Protein AF-A0A660VFI0-F1 (afdb_monomer)

Solvent-accessible surface area (backbone atoms only — not com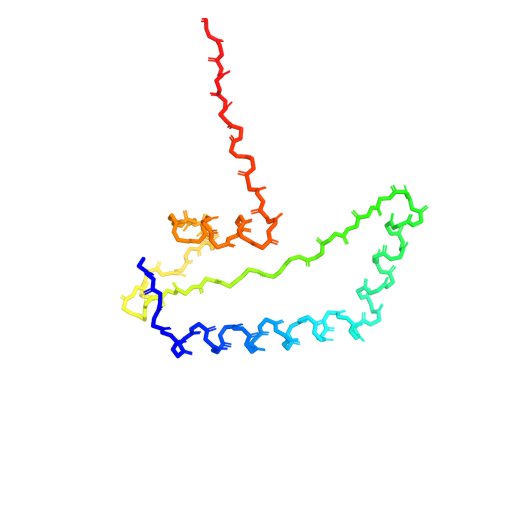parable to full-atom values): 6127 Å² total; per-residue (Å²): 130,88,74,57,68,71,58,52,52,53,49,53,53,49,50,53,52,49,52,52,50,58,74,68,35,62,75,54,51,52,53,52,49,62,41,40,78,71,76,43,88,85,84,88,81,88,86,86,85,88,75,65,75,91,59,56,91,72,64,86,60,81,89,72,87,78,73,46,76,64,54,50,54,50,36,43,74,74,71,48,72,79,80,74,73,74,80,74,74,82,130

Sequence (91 aa):
MEPPEEIREHLLQLGRLIEQVLSRTEAIREILRQIEEKGYHVSLGFVTMILPVRRREGAGGPLRFELNDWDRKFLRRIGIDFNEERSDADD

Structure (mmCIF, N/CA/C/O backbone):
data_AF-A0A660VFI0-F1
#
_entry.id   AF-A0A660VFI0-F1
#
loop_
_atom_site.group_PDB
_atom_site.id
_atom_site.type_symbol
_atom_site.label_atom_id
_atom_site.label_alt_id
_atom_site.label_comp_id
_atom_site.label_asym_id
_atom_site.label_entity_id
_atom_site.label_seq_id
_atom_site.pdbx_PDB_ins_code
_atom_site.Cartn_x
_atom_site.Cartn_y
_atom_site.Cartn_z
_atom_site.occupancy
_atom_site.B_iso_or_equiv
_atom_site.auth_seq_id
_atom_site.auth_comp_id
_atom_site.auth_asym_id
_atom_site.auth_atom_id
_atom_site.pdbx_PDB_model_num
ATOM 1 N N . MET A 1 1 ? 6.126 9.675 -16.417 1.00 65.50 1 MET A N 1
ATOM 2 C CA . MET A 1 1 ? 6.988 8.761 -17.203 1.00 65.50 1 MET A CA 1
ATOM 3 C C . MET A 1 1 ? 7.015 7.456 -16.446 1.00 65.50 1 MET A C 1
ATOM 5 O O . MET A 1 1 ? 7.201 7.507 -15.237 1.00 65.50 1 MET A O 1
ATOM 9 N N . GLU A 1 2 ? 6.780 6.334 -17.116 1.00 71.69 2 GLU A N 1
ATOM 10 C CA . GLU A 1 2 ? 6.834 5.032 -16.454 1.00 71.69 2 GLU A CA 1
ATOM 11 C C . GLU A 1 2 ? 8.280 4.718 -16.025 1.00 71.69 2 GLU A C 1
ATOM 13 O O . GLU A 1 2 ? 9.197 4.875 -16.837 1.00 71.69 2 GLU A O 1
ATOM 18 N N . PRO A 1 3 ? 8.513 4.339 -14.757 1.00 75.19 3 PRO A N 1
ATOM 19 C CA . PRO A 1 3 ? 9.844 3.981 -14.288 1.00 75.19 3 PRO A CA 1
ATOM 20 C C . PRO A 1 3 ? 10.339 2.670 -14.930 1.00 75.19 3 PRO A C 1
ATOM 22 O O . PRO A 1 3 ? 9.524 1.798 -15.245 1.00 75.19 3 PRO A O 1
ATOM 25 N N . PRO A 1 4 ? 11.667 2.497 -15.091 1.00 85.44 4 PRO A N 1
ATOM 26 C CA . PRO A 1 4 ? 12.255 1.245 -15.566 1.00 85.44 4 PRO A CA 1
ATOM 27 C C . PRO A 1 4 ? 11.835 0.039 -14.718 1.00 85.44 4 PRO A C 1
ATOM 29 O O . PRO A 1 4 ? 11.566 0.176 -13.524 1.00 85.44 4 PRO A O 1
ATOM 32 N N . GLU A 1 5 ? 11.828 -1.149 -15.323 1.00 83.94 5 GLU A N 1
ATOM 33 C CA . GLU A 1 5 ? 11.371 -2.386 -14.679 1.00 83.94 5 GLU A CA 1
ATOM 34 C C . GLU A 1 5 ? 12.095 -2.694 -13.369 1.00 83.94 5 GLU A C 1
ATOM 36 O O . GLU A 1 5 ? 11.439 -2.948 -12.362 1.00 83.94 5 GLU A O 1
ATOM 41 N N . GLU A 1 6 ? 13.416 -2.533 -13.347 1.00 86.25 6 GLU A N 1
ATOM 42 C CA . GLU A 1 6 ? 14.234 -2.703 -12.144 1.00 86.25 6 GLU A CA 1
ATOM 43 C C . GLU A 1 6 ? 13.736 -1.821 -10.991 1.00 86.25 6 GLU A C 1
ATOM 45 O O . GLU A 1 6 ? 13.602 -2.274 -9.858 1.00 86.25 6 GLU A O 1
ATOM 50 N N . ILE A 1 7 ? 13.388 -0.560 -11.263 1.00 83.75 7 ILE A N 1
ATOM 51 C CA . ILE A 1 7 ? 12.870 0.356 -10.240 1.00 83.75 7 ILE A CA 1
ATOM 52 C C . ILE A 1 7 ? 11.490 -0.099 -9.751 1.00 83.75 7 ILE A C 1
ATOM 54 O O . ILE A 1 7 ? 11.208 -0.019 -8.554 1.00 83.75 7 ILE A O 1
ATOM 58 N N . ARG A 1 8 ? 10.639 -0.618 -10.646 1.00 77.69 8 ARG A N 1
ATOM 59 C CA . ARG A 1 8 ? 9.333 -1.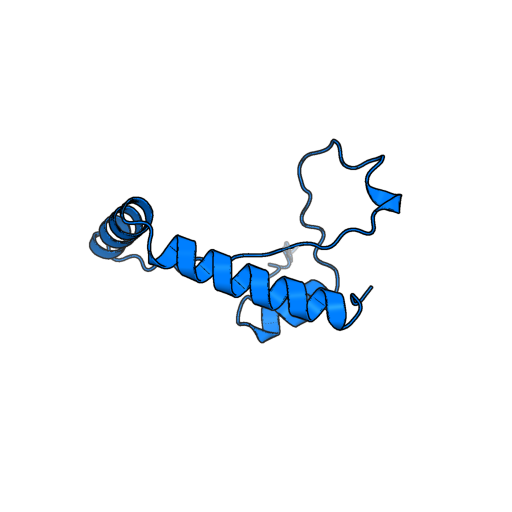180 -10.266 1.00 77.69 8 ARG A CA 1
ATOM 60 C C . ARG A 1 8 ? 9.491 -2.383 -9.331 1.00 77.69 8 ARG A C 1
ATOM 62 O O . ARG A 1 8 ? 8.748 -2.481 -8.358 1.00 77.69 8 ARG A O 1
ATOM 69 N N . GLU A 1 9 ? 10.464 -3.261 -9.570 1.00 83.94 9 GLU A N 1
ATOM 70 C CA . GLU A 1 9 ? 10.743 -4.401 -8.685 1.00 83.94 9 GLU A CA 1
ATOM 71 C C . GLU A 1 9 ? 11.196 -3.959 -7.290 1.00 83.94 9 GLU A C 1
ATOM 73 O O . GLU A 1 9 ? 10.673 -4.454 -6.288 1.00 83.94 9 GLU A O 1
ATOM 78 N N . HIS A 1 10 ? 12.100 -2.978 -7.208 1.00 85.06 10 HIS A N 1
ATOM 79 C CA . HIS A 1 10 ? 12.534 -2.416 -5.926 1.00 85.06 10 HIS A CA 1
ATOM 80 C C . HIS A 1 10 ? 11.365 -1.784 -5.157 1.00 85.06 10 HIS A C 1
ATOM 82 O O . HIS A 1 10 ? 11.260 -1.960 -3.942 1.00 85.06 10 HIS A O 1
ATOM 88 N N . LEU A 1 11 ? 10.449 -1.094 -5.846 1.00 80.56 11 LEU A N 1
ATOM 89 C CA . LEU A 1 11 ? 9.238 -0.561 -5.218 1.00 80.56 11 LEU A CA 1
ATOM 90 C C . LEU A 1 11 ? 8.326 -1.660 -4.670 1.00 80.56 11 LEU A C 1
ATOM 92 O O . LEU A 1 11 ? 7.802 -1.518 -3.568 1.00 80.56 11 LEU A O 1
ATOM 96 N N . LEU A 1 12 ? 8.136 -2.753 -5.412 1.00 80.25 12 LEU A N 1
ATOM 97 C CA . LEU A 1 12 ? 7.330 -3.882 -4.944 1.00 80.25 12 LEU A CA 1
ATOM 98 C C . LEU A 1 12 ? 7.948 -4.528 -3.699 1.00 80.25 12 LEU A C 1
ATOM 100 O O . LEU A 1 12 ? 7.232 -4.856 -2.753 1.00 80.25 12 LEU A O 1
ATOM 104 N N . GLN A 1 13 ? 9.272 -4.687 -3.675 1.00 83.94 13 GLN A N 1
ATOM 105 C CA . GLN A 1 13 ? 9.988 -5.190 -2.501 1.00 83.94 13 GLN A CA 1
ATOM 106 C C . GLN A 1 13 ? 9.830 -4.250 -1.301 1.00 83.94 13 GLN A C 1
ATOM 108 O O . GLN A 1 13 ? 9.524 -4.712 -0.202 1.00 83.94 13 GLN A O 1
ATOM 113 N N . LEU A 1 14 ? 9.972 -2.939 -1.513 1.00 84.12 14 LEU A N 1
ATOM 114 C CA . LEU A 1 14 ? 9.764 -1.931 -0.476 1.00 84.12 14 LEU A CA 1
ATOM 115 C C . LEU A 1 14 ? 8.328 -1.962 0.066 1.00 84.12 14 LEU A C 1
ATOM 117 O O . LEU A 1 14 ? 8.140 -1.964 1.281 1.00 84.12 14 LEU A O 1
ATOM 121 N N . GLY A 1 15 ? 7.330 -2.045 -0.817 1.00 80.81 15 GLY A N 1
ATOM 122 C CA . GLY A 1 15 ? 5.921 -2.160 -0.440 1.00 80.81 15 GLY A CA 1
ATOM 123 C C . GLY A 1 15 ? 5.670 -3.360 0.473 1.00 80.81 15 GLY A C 1
ATOM 124 O O . GLY A 1 15 ? 5.122 -3.194 1.559 1.00 80.81 15 GLY A O 1
ATOM 125 N N . ARG A 1 16 ? 6.183 -4.543 0.109 1.00 82.81 16 ARG A N 1
ATOM 126 C CA . ARG A 1 16 ? 6.075 -5.758 0.939 1.00 82.81 16 ARG A CA 1
ATOM 127 C C . ARG A 1 16 ? 6.743 -5.607 2.304 1.00 82.81 16 AR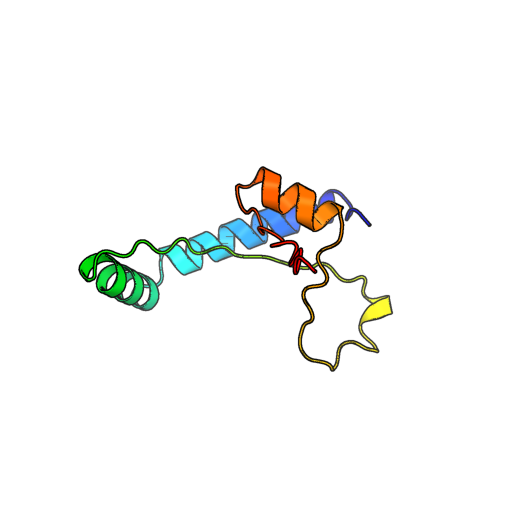G A C 1
ATOM 129 O O . ARG A 1 16 ? 6.216 -6.093 3.302 1.00 82.81 16 ARG A O 1
ATOM 136 N N . LEU A 1 17 ? 7.905 -4.957 2.368 1.00 86.56 17 LEU A N 1
ATOM 137 C CA . LEU A 1 17 ? 8.589 -4.708 3.640 1.00 86.56 17 LEU A CA 1
ATOM 138 C C . LEU A 1 17 ? 7.775 -3.770 4.536 1.00 86.56 17 LEU A C 1
ATOM 140 O O . LEU A 1 17 ? 7.665 -4.008 5.737 1.00 86.56 17 LEU A O 1
ATOM 144 N N . ILE A 1 18 ? 7.164 -2.738 3.961 1.00 84.56 18 ILE A N 1
ATOM 145 C CA . ILE A 1 18 ? 6.326 -1.797 4.707 1.00 84.56 18 ILE A CA 1
ATOM 146 C C . ILE A 1 18 ? 5.042 -2.471 5.184 1.00 84.56 18 ILE A C 1
ATOM 148 O O . ILE A 1 18 ? 4.706 -2.342 6.357 1.00 84.56 18 ILE A O 1
ATOM 152 N N . GLU A 1 19 ? 4.374 -3.259 4.341 1.00 80.62 19 GLU A N 1
ATOM 153 C CA . GLU A 1 19 ? 3.231 -4.084 4.753 1.00 80.62 19 GLU A CA 1
A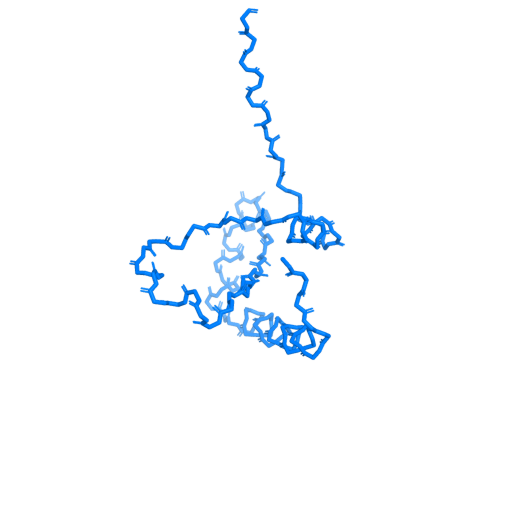TOM 154 C C . GLU A 1 19 ? 3.594 -4.994 5.933 1.00 80.62 19 GLU A C 1
ATOM 156 O O . GLU A 1 19 ? 2.854 -5.080 6.914 1.00 80.62 19 GLU A O 1
ATOM 161 N N . GLN A 1 20 ? 4.771 -5.626 5.896 1.00 83.88 20 GLN A N 1
ATOM 162 C CA . GLN A 1 20 ? 5.256 -6.436 7.012 1.00 83.88 20 GLN A CA 1
ATOM 163 C C . GLN A 1 20 ? 5.448 -5.610 8.287 1.00 83.88 20 GLN A C 1
ATOM 165 O O . GLN A 1 20 ? 5.030 -6.058 9.353 1.00 83.88 20 GLN A O 1
ATOM 170 N N . VAL A 1 21 ? 6.034 -4.413 8.201 1.00 86.38 21 VAL A N 1
ATOM 171 C CA . VAL A 1 21 ? 6.200 -3.515 9.358 1.00 86.38 21 VAL A CA 1
ATOM 172 C C . VAL A 1 21 ? 4.844 -3.103 9.926 1.00 86.38 21 VAL A C 1
ATOM 174 O O . VAL A 1 21 ? 4.613 -3.263 11.126 1.00 86.38 21 VAL A O 1
ATOM 177 N N . LEU A 1 22 ? 3.923 -2.640 9.079 1.00 82.44 22 LEU A N 1
ATOM 178 C CA . LEU A 1 22 ? 2.583 -2.223 9.495 1.00 82.44 22 LEU A CA 1
ATOM 179 C C . LEU A 1 22 ? 1.834 -3.386 10.154 1.00 82.44 22 LEU A C 1
ATOM 181 O O . LEU A 1 22 ? 1.287 -3.234 11.243 1.00 82.44 22 LEU A O 1
ATOM 185 N N . SER A 1 23 ? 1.900 -4.574 9.548 1.00 77.50 23 SER A N 1
ATOM 186 C CA . SER A 1 23 ? 1.235 -5.770 10.063 1.00 77.50 23 SER A CA 1
ATOM 187 C C . SER A 1 23 ? 1.804 -6.263 11.390 1.00 77.50 23 SER A C 1
ATOM 189 O O . SER A 1 23 ? 1.082 -6.940 12.109 1.00 77.50 23 SER A O 1
ATOM 191 N N . ARG A 1 24 ? 3.067 -5.974 11.729 1.00 83.69 24 ARG A N 1
ATOM 192 C CA . ARG A 1 24 ? 3.742 -6.461 12.950 1.00 83.69 24 ARG A CA 1
ATOM 193 C C . ARG A 1 24 ? 3.772 -5.440 14.084 1.00 83.69 24 ARG A C 1
ATOM 195 O O . ARG A 1 24 ? 4.187 -5.782 15.187 1.00 83.69 24 ARG A O 1
ATOM 202 N N . THR A 1 25 ? 3.360 -4.203 13.827 1.00 89.81 25 THR A N 1
ATOM 203 C CA . THR A 1 25 ? 3.433 -3.131 14.821 1.00 89.81 25 THR A CA 1
ATOM 204 C C . THR A 1 25 ? 2.197 -3.153 15.716 1.00 89.81 25 THR A C 1
ATOM 206 O O . THR A 1 25 ? 1.109 -2.771 15.289 1.00 89.81 25 THR A O 1
ATOM 209 N N . GLU A 1 26 ? 2.366 -3.554 16.978 1.00 89.38 26 GLU A N 1
ATOM 210 C CA . GLU A 1 26 ? 1.250 -3.697 17.927 1.00 89.38 26 GLU A CA 1
ATOM 211 C C . GLU A 1 26 ? 0.495 -2.382 18.163 1.00 89.38 26 GLU A C 1
ATOM 213 O O . GLU A 1 26 ? -0.729 -2.366 18.199 1.00 89.38 26 GLU A O 1
ATOM 218 N N . ALA A 1 27 ? 1.209 -1.252 18.213 1.00 90.56 27 ALA A N 1
ATOM 219 C CA . ALA A 1 27 ? 0.586 0.065 18.349 1.00 90.56 27 ALA A CA 1
ATOM 220 C C . ALA A 1 27 ? -0.376 0.395 17.191 1.00 90.56 27 ALA A C 1
ATOM 222 O O . ALA A 1 27 ? -1.416 1.008 17.410 1.00 90.56 27 ALA A O 1
ATOM 223 N N . ILE A 1 28 ? -0.052 -0.032 15.964 1.00 88.62 28 ILE A N 1
ATOM 224 C CA . ILE A 1 28 ? -0.920 0.173 14.795 1.00 88.62 28 ILE A CA 1
ATOM 225 C C . ILE A 1 28 ? -2.144 -0.736 14.897 1.00 88.62 28 ILE A C 1
ATOM 227 O O . ILE A 1 28 ? -3.264 -0.271 14.703 1.00 88.62 28 ILE A O 1
ATOM 231 N N . ARG A 1 29 ? -1.945 -2.011 15.250 1.00 87.50 29 ARG A N 1
ATOM 232 C CA . ARG A 1 29 ? -3.042 -2.972 15.434 1.00 87.50 29 ARG A CA 1
ATOM 233 C C . ARG A 1 29 ? -4.039 -2.510 16.487 1.00 87.50 29 ARG A C 1
ATOM 235 O O . ARG A 1 29 ? -5.237 -2.591 16.249 1.00 87.50 29 ARG A O 1
ATOM 242 N N . GLU A 1 30 ? -3.551 -1.997 17.611 1.00 93.38 30 GLU A N 1
ATOM 243 C CA . GLU A 1 30 ? -4.406 -1.518 18.695 1.00 93.38 30 GLU A CA 1
ATOM 244 C C . GLU A 1 30 ? -5.268 -0.329 18.253 1.00 93.38 30 GLU A C 1
ATOM 246 O O . GLU A 1 30 ? -6.466 -0.306 18.519 1.00 93.38 30 GLU A O 1
ATOM 251 N N . ILE A 1 31 ? -4.701 0.620 17.502 1.00 92.94 31 ILE A N 1
ATOM 252 C CA . ILE A 1 31 ? -5.470 1.742 16.945 1.00 92.94 31 ILE A CA 1
ATOM 253 C C . ILE A 1 31 ? -6.525 1.243 15.951 1.00 92.94 31 ILE A C 1
ATOM 255 O O . ILE A 1 31 ? -7.677 1.664 16.028 1.00 92.94 31 ILE A O 1
ATOM 259 N N . LEU A 1 32 ? -6.159 0.340 15.035 1.00 91.25 32 LEU A N 1
ATOM 260 C CA . LEU A 1 32 ? -7.108 -0.225 14.069 1.00 91.25 32 LEU A CA 1
ATOM 261 C C . LEU A 1 32 ? -8.258 -0.949 14.781 1.00 91.25 32 LEU A C 1
ATOM 263 O O . LEU A 1 32 ? -9.418 -0.708 14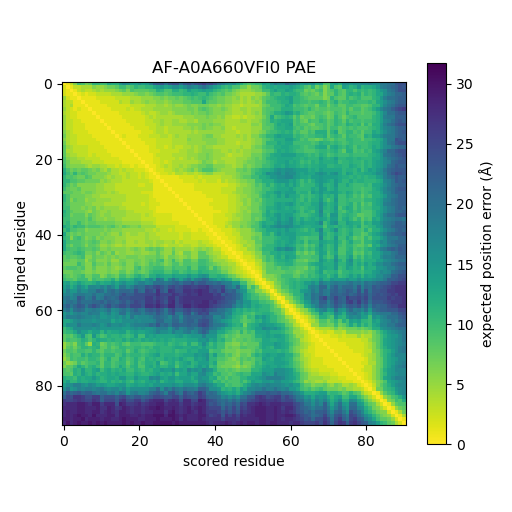.460 1.00 91.25 32 LEU A O 1
ATOM 267 N N . ARG A 1 33 ? -7.946 -1.746 15.808 1.00 91.88 33 ARG A N 1
ATOM 268 C CA . ARG A 1 33 ? -8.928 -2.445 16.647 1.00 91.88 33 ARG A CA 1
ATOM 269 C C . ARG A 1 33 ? -9.890 -1.471 17.327 1.00 91.88 33 ARG A C 1
ATOM 271 O O . ARG A 1 33 ? -11.097 -1.663 17.258 1.00 91.88 33 ARG A O 1
ATOM 278 N N . GLN A 1 34 ? -9.377 -0.395 17.925 1.00 95.81 34 GLN A N 1
ATOM 279 C CA . GLN A 1 34 ? -10.204 0.641 18.559 1.00 95.81 34 GL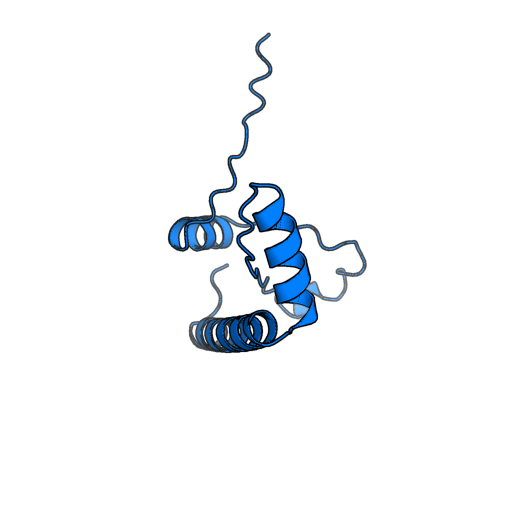N A CA 1
ATOM 280 C C . GLN A 1 34 ? -11.127 1.368 17.569 1.00 95.81 34 GLN A C 1
ATOM 282 O O . GLN A 1 34 ? -12.173 1.886 17.965 1.00 95.81 34 GLN A O 1
ATOM 287 N N . ILE A 1 35 ? -10.742 1.458 16.294 1.00 93.56 35 ILE A N 1
ATOM 288 C CA . ILE A 1 35 ? -11.580 2.038 15.239 1.00 93.56 35 ILE A CA 1
ATOM 289 C C . ILE A 1 35 ? -12.654 1.031 14.795 1.00 93.56 35 ILE A C 1
ATOM 291 O O . ILE A 1 35 ? -13.820 1.407 14.664 1.00 93.56 35 ILE A O 1
ATOM 295 N N . GLU A 1 36 ? -12.296 -0.248 14.661 1.00 93.88 36 GLU A N 1
ATOM 296 C CA . GLU A 1 36 ? -13.241 -1.328 14.347 1.00 93.88 36 GLU A CA 1
ATOM 297 C C . GLU A 1 36 ? -14.298 -1.524 15.434 1.00 93.88 36 GLU A C 1
ATOM 299 O O . GLU A 1 36 ? -15.477 -1.672 15.118 1.00 93.88 36 GLU A O 1
ATOM 304 N N . GLU A 1 37 ? -13.927 -1.416 16.712 1.00 97.19 37 GLU A N 1
ATOM 305 C CA . GLU A 1 37 ? -14.872 -1.437 17.839 1.00 97.19 37 GLU A CA 1
ATOM 306 C C . GLU A 1 37 ? -15.924 -0.320 17.762 1.00 97.19 37 GLU A C 1
ATOM 308 O O . GLU A 1 37 ? -17.012 -0.447 18.323 1.00 97.19 37 GLU A O 1
ATOM 313 N N . LYS A 1 38 ? -15.630 0.766 17.039 1.00 96.19 38 LYS A N 1
ATOM 314 C CA . LYS A 1 38 ? -16.567 1.870 16.786 1.00 96.19 38 LYS A CA 1
ATOM 315 C C . LYS A 1 38 ? -17.412 1.664 15.524 1.00 96.19 38 LYS A C 1
ATOM 317 O O . LYS A 1 38 ? -18.175 2.556 15.166 1.00 96.19 38 LYS A O 1
ATOM 322 N N . GLY A 1 39 ? -17.291 0.513 14.862 1.00 93.88 39 GLY A N 1
ATOM 323 C CA . GLY A 1 39 ? -18.046 0.160 13.660 1.00 93.88 39 GLY A CA 1
ATOM 324 C C . GLY A 1 39 ? -17.438 0.663 12.349 1.00 93.88 39 GLY A C 1
ATOM 325 O O . GLY A 1 39 ? -18.137 0.685 11.339 1.00 93.88 39 GLY A O 1
ATOM 326 N N . TYR A 1 40 ? -16.162 1.064 12.340 1.00 88.88 40 TYR A N 1
ATOM 327 C CA . TYR A 1 40 ? -15.472 1.553 11.141 1.00 88.88 40 TYR A CA 1
ATOM 328 C C . TYR A 1 40 ? -14.336 0.615 10.736 1.00 88.88 40 TYR A C 1
ATOM 330 O O . TYR A 1 40 ? -13.521 0.235 11.568 1.00 88.88 40 TYR A O 1
ATOM 338 N N . HIS A 1 41 ? -14.226 0.295 9.448 1.00 83.31 41 HIS A N 1
ATOM 339 C CA . HIS A 1 41 ? -13.082 -0.446 8.915 1.00 83.31 41 HIS A CA 1
ATOM 340 C C . HIS A 1 41 ? -12.071 0.512 8.278 1.00 83.31 41 HIS A C 1
ATOM 342 O O . HIS A 1 41 ? -12.449 1.420 7.536 1.00 83.31 41 HIS A O 1
ATOM 348 N N . VAL A 1 42 ? -10.783 0.300 8.553 1.00 79.69 42 VAL A N 1
ATOM 349 C CA . VAL A 1 42 ? -9.688 1.114 8.012 1.00 79.69 42 VAL A CA 1
ATOM 350 C C . VAL A 1 42 ? -8.785 0.242 7.157 1.00 79.69 42 VAL A C 1
ATOM 352 O O . VAL A 1 42 ? -8.129 -0.671 7.652 1.00 79.69 42 VAL A O 1
ATOM 355 N N . SER A 1 43 ? -8.699 0.574 5.872 1.00 74.38 43 SER A N 1
ATOM 356 C CA . SER A 1 43 ? -7.702 0.008 4.968 1.00 74.38 43 SER A CA 1
ATOM 357 C C . SER A 1 43 ? -6.485 0.932 4.909 1.00 74.38 43 SER A C 1
ATOM 359 O O . SER A 1 43 ? -6.602 2.106 4.561 1.00 74.38 43 SER A O 1
ATOM 361 N N . LEU A 1 44 ? -5.307 0.412 5.256 1.00 73.94 44 LEU A N 1
ATOM 362 C CA . LEU A 1 44 ? -4.048 1.151 5.161 1.00 73.94 44 LEU A CA 1
ATOM 363 C C . LEU A 1 44 ? -3.412 0.917 3.789 1.00 73.94 44 LEU A C 1
ATOM 365 O O . LEU A 1 44 ? -3.053 -0.208 3.452 1.00 73.94 44 LEU A O 1
ATOM 369 N N . GLY A 1 45 ? -3.256 1.989 3.015 1.00 67.94 45 GLY A N 1
ATOM 370 C CA . GLY A 1 45 ? -2.524 1.984 1.750 1.00 67.94 45 GLY A CA 1
ATOM 371 C C . GLY A 1 45 ? -1.168 2.668 1.892 1.00 67.94 45 GLY A C 1
ATOM 372 O O . GLY A 1 45 ? -1.048 3.693 2.562 1.00 67.94 45 GLY A O 1
ATOM 373 N N . PHE A 1 46 ? -0.146 2.126 1.231 1.00 69.50 46 PHE A N 1
ATOM 374 C CA . PHE A 1 46 ? 1.151 2.780 1.086 1.00 69.50 46 PHE A CA 1
ATOM 375 C C . PHE A 1 46 ? 1.355 3.201 -0.371 1.00 69.50 46 PHE A C 1
ATOM 377 O O . PHE A 1 46 ? 1.266 2.379 -1.280 1.00 69.50 46 PHE A O 1
ATOM 384 N N . VAL A 1 47 ? 1.639 4.485 -0.592 1.00 66.31 47 VAL A N 1
ATOM 385 C CA . VAL A 1 47 ? 1.915 5.043 -1.922 1.00 66.31 47 VAL A CA 1
ATOM 386 C C . VAL A 1 47 ? 3.350 5.554 -1.943 1.00 66.31 47 VAL A C 1
ATOM 388 O O . VAL A 1 47 ? 3.739 6.365 -1.105 1.00 66.31 47 VAL A O 1
ATOM 391 N N . THR A 1 48 ? 4.145 5.091 -2.909 1.00 64.25 48 THR A N 1
ATOM 392 C CA . THR A 1 48 ? 5.497 5.614 -3.159 1.00 64.25 48 THR A CA 1
ATOM 393 C C . THR A 1 48 ? 5.509 6.418 -4.446 1.00 64.25 48 THR A C 1
ATOM 395 O O . THR A 1 48 ? 5.048 5.932 -5.474 1.00 64.25 48 THR A O 1
ATOM 398 N N . MET A 1 49 ? 6.083 7.620 -4.411 1.00 65.00 49 MET A N 1
ATOM 399 C CA . MET A 1 49 ? 6.345 8.405 -5.618 1.00 65.00 49 MET A CA 1
ATOM 400 C C . MET A 1 49 ? 7.811 8.292 -6.026 1.00 65.00 49 MET A C 1
ATOM 402 O O . MET A 1 49 ? 8.709 8.369 -5.186 1.00 65.00 49 MET A O 1
ATOM 406 N N . ILE A 1 50 ? 8.051 8.164 -7.331 1.00 67.19 50 ILE A N 1
ATOM 407 C CA . ILE A 1 50 ? 9.394 8.198 -7.910 1.00 67.19 50 ILE A CA 1
ATOM 408 C C . ILE A 1 50 ? 9.593 9.545 -8.589 1.00 67.19 50 ILE A C 1
ATOM 410 O O . ILE A 1 50 ? 8.893 9.890 -9.539 1.00 67.19 50 ILE A O 1
ATOM 414 N N . LEU A 1 51 ? 10.603 10.285 -8.137 1.00 66.69 51 LEU A N 1
ATOM 415 C CA . LEU A 1 51 ? 11.041 11.516 -8.781 1.00 66.69 51 LEU A CA 1
ATOM 416 C C . LEU A 1 51 ? 12.462 11.323 -9.324 1.00 66.69 51 LEU A C 1
ATOM 418 O O . LEU A 1 51 ? 13.333 10.847 -8.591 1.00 66.69 51 LEU A O 1
ATOM 422 N N . PRO A 1 52 ? 12.739 11.691 -10.588 1.00 65.50 52 PRO A N 1
ATOM 423 C CA . PRO A 1 52 ? 14.095 11.638 -11.115 1.00 65.50 52 PRO A CA 1
ATOM 424 C C . PRO A 1 52 ? 15.002 12.594 -10.331 1.00 65.50 52 PRO A C 1
ATOM 426 O O . PRO A 1 52 ? 14.627 13.733 -10.053 1.00 65.50 52 PRO A O 1
ATOM 429 N N . VAL A 1 53 ? 16.226 12.150 -10.028 1.00 67.00 53 VAL A N 1
ATOM 430 C CA . VAL A 1 53 ? 17.190 12.865 -9.165 1.00 67.00 53 VAL A CA 1
ATOM 431 C C . VAL A 1 53 ? 17.446 14.308 -9.627 1.00 67.00 53 VAL A C 1
ATOM 433 O O . VAL A 1 53 ? 17.596 15.199 -8.798 1.00 67.00 53 VAL A O 1
ATOM 436 N N . ARG A 1 54 ? 17.392 14.578 -10.939 1.00 58.19 54 ARG A N 1
ATOM 437 C CA . ARG A 1 54 ? 17.557 15.928 -11.514 1.00 58.19 54 ARG A CA 1
ATOM 438 C C . ARG A 1 54 ? 16.449 16.928 -11.140 1.00 58.19 54 ARG A C 1
ATOM 440 O O . ARG A 1 54 ? 16.635 18.117 -11.336 1.00 58.19 54 ARG A O 1
ATOM 447 N N . ARG A 1 55 ? 15.304 16.476 -10.609 1.00 55.44 55 ARG A N 1
ATOM 448 C CA . ARG A 1 55 ? 14.222 17.340 -10.088 1.00 55.44 55 ARG A CA 1
ATOM 449 C C . ARG A 1 55 ? 14.314 17.583 -8.576 1.00 55.44 55 ARG A C 1
ATOM 451 O O . ARG A 1 55 ? 13.463 18.270 -8.020 1.00 55.44 55 ARG A O 1
ATOM 458 N N . ARG A 1 56 ? 15.326 17.030 -7.896 1.00 53.56 56 ARG A N 1
ATOM 459 C CA . ARG A 1 56 ? 15.449 17.111 -6.432 1.00 53.56 56 ARG A CA 1
ATOM 460 C C . ARG A 1 56 ? 15.847 18.508 -5.937 1.00 53.56 56 ARG A C 1
ATOM 462 O O . ARG A 1 56 ? 15.496 18.854 -4.816 1.00 53.56 56 ARG A O 1
ATOM 469 N N . GLU A 1 57 ? 16.489 19.327 -6.775 1.00 48.09 57 GLU A N 1
ATOM 470 C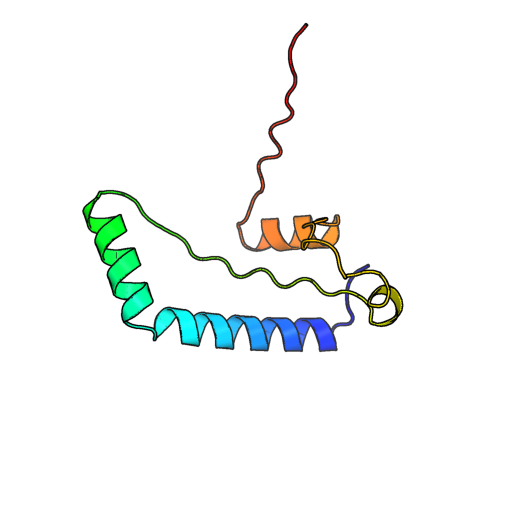 CA . GLU A 1 57 ? 16.951 20.684 -6.418 1.00 48.09 57 GLU A CA 1
ATOM 471 C C . GLU A 1 57 ? 15.822 21.716 -6.204 1.00 48.09 57 GLU A C 1
ATOM 473 O O . GLU A 1 57 ? 16.087 22.810 -5.721 1.00 48.09 57 GLU A O 1
ATOM 478 N N . GLY A 1 58 ? 14.556 21.373 -6.478 1.00 49.31 58 GLY A N 1
ATOM 479 C CA . GLY A 1 58 ? 13.391 22.236 -6.209 1.00 49.31 58 GLY A CA 1
ATOM 480 C C . GLY A 1 58 ? 12.387 21.678 -5.193 1.00 49.31 58 GLY A C 1
ATOM 481 O O . GLY A 1 58 ? 11.357 22.299 -4.945 1.00 49.31 58 GLY A O 1
ATOM 482 N N . ALA A 1 59 ? 12.645 20.507 -4.602 1.00 50.25 59 ALA A N 1
ATOM 483 C CA . ALA A 1 59 ? 11.659 19.752 -3.819 1.00 50.25 59 ALA A CA 1
ATOM 484 C C . ALA A 1 59 ? 11.614 20.138 -2.323 1.00 50.25 59 ALA A C 1
ATOM 486 O O . ALA A 1 59 ? 11.395 19.285 -1.468 1.00 50.25 59 ALA A O 1
ATOM 487 N N . GLY A 1 60 ? 11.853 21.414 -1.998 1.00 47.56 60 GLY A N 1
ATOM 488 C CA . GLY A 1 60 ? 11.782 21.940 -0.625 1.00 47.56 60 GLY A CA 1
ATOM 489 C C . GLY A 1 60 ? 10.369 22.320 -0.156 1.00 47.56 60 GLY A C 1
ATOM 490 O O . GLY A 1 60 ? 10.198 22.742 0.983 1.00 47.56 60 GLY A O 1
ATOM 491 N N . GLY A 1 61 ? 9.362 22.210 -1.028 1.00 51.94 61 GLY A N 1
ATOM 492 C CA . GLY A 1 61 ? 7.961 22.460 -0.687 1.00 51.94 61 GLY A CA 1
ATOM 493 C C . GLY A 1 61 ? 7.269 21.240 -0.063 1.00 51.94 61 GLY A C 1
ATOM 494 O O . GLY A 1 61 ? 7.792 20.127 -0.150 1.00 51.94 61 GLY A O 1
ATOM 495 N N . PRO A 1 62 ? 6.076 21.415 0.540 1.00 52.62 62 PRO A N 1
ATOM 496 C CA . PRO A 1 62 ? 5.248 20.287 0.956 1.00 52.62 62 PRO A CA 1
ATOM 497 C C . PRO A 1 62 ? 5.049 19.326 -0.221 1.00 52.62 62 PRO A C 1
ATOM 499 O O . PRO A 1 62 ? 4.834 19.770 -1.351 1.00 52.62 62 PRO A O 1
ATOM 502 N N . LEU A 1 63 ? 5.135 18.019 0.048 1.00 52.06 63 LEU A N 1
ATOM 503 C CA . LEU A 1 63 ? 4.887 16.966 -0.936 1.00 52.06 63 LEU A CA 1
ATOM 504 C C . LEU A 1 63 ? 3.517 17.204 -1.585 1.00 52.06 63 LEU A C 1
ATOM 506 O O . LEU A 1 63 ? 2.479 16.977 -0.967 1.00 52.06 63 LEU A O 1
ATOM 510 N N . ARG A 1 64 ? 3.512 17.691 -2.828 1.00 55.41 64 ARG A N 1
ATOM 511 C CA . ARG A 1 64 ? 2.303 17.757 -3.647 1.00 55.41 64 ARG A CA 1
ATOM 512 C C . ARG A 1 64 ? 2.153 16.419 -4.353 1.00 55.41 64 ARG A C 1
ATOM 514 O O . ARG A 1 64 ? 3.032 16.015 -5.112 1.00 55.41 64 ARG A O 1
ATOM 521 N N . PHE A 1 65 ? 1.053 15.727 -4.069 1.00 58.12 65 PHE A N 1
ATOM 522 C CA . PHE A 1 65 ? 0.672 14.495 -4.752 1.00 58.12 65 PHE A CA 1
ATOM 523 C C . PHE A 1 65 ? 0.147 14.838 -6.150 1.00 58.12 65 PHE A C 1
ATOM 525 O O . PHE A 1 65 ? -1.056 14.910 -6.378 1.00 58.12 65 PHE A O 1
ATOM 532 N N . GLU A 1 66 ? 1.050 15.097 -7.091 1.00 61.78 66 GLU A N 1
ATOM 533 C CA . GLU A 1 66 ? 0.693 15.201 -8.506 1.00 61.78 66 GLU A CA 1
ATOM 534 C C . GLU A 1 66 ? 0.695 13.795 -9.112 1.00 61.78 66 GLU A C 1
ATOM 536 O O . GLU A 1 66 ? 1.696 13.335 -9.660 1.00 61.78 66 GLU A O 1
ATOM 541 N N . LEU A 1 67 ? -0.432 13.092 -8.965 1.00 67.25 67 LEU A N 1
ATOM 542 C CA . LEU A 1 67 ? -0.637 11.786 -9.587 1.00 67.25 67 LEU A CA 1
ATOM 543 C C . LEU A 1 67 ? -0.685 11.952 -11.109 1.00 67.25 67 LEU A C 1
ATOM 545 O O . LEU A 1 67 ? -1.634 12.533 -11.647 1.00 67.25 67 LEU A O 1
ATOM 549 N N . ASN A 1 68 ? 0.319 11.423 -11.806 1.00 71.25 68 ASN A N 1
ATOM 550 C CA . ASN A 1 68 ? 0.306 11.370 -13.265 1.00 71.25 68 ASN A CA 1
ATOM 551 C C . ASN A 1 68 ? -0.589 10.215 -13.765 1.00 71.25 68 ASN A C 1
ATOM 553 O O . ASN A 1 68 ? -1.036 9.371 -12.987 1.00 71.25 68 ASN A O 1
ATOM 557 N N . ASP A 1 69 ? -0.844 10.152 -15.073 1.00 76.25 69 ASP A N 1
ATOM 558 C CA . ASP A 1 69 ? -1.734 9.141 -15.669 1.00 76.25 69 ASP A CA 1
ATOM 559 C C . ASP A 1 69 ? -1.321 7.696 -15.359 1.00 76.25 69 ASP A C 1
ATOM 561 O O . ASP A 1 69 ? -2.171 6.817 -15.201 1.00 76.25 69 ASP A O 1
ATOM 565 N N . TRP A 1 70 ? -0.016 7.440 -15.249 1.00 75.19 70 TRP A N 1
ATOM 566 C CA . TRP A 1 70 ? 0.494 6.125 -14.878 1.00 75.19 70 TRP A CA 1
ATOM 567 C C . TRP A 1 70 ? 0.221 5.827 -13.402 1.00 75.19 70 TRP A C 1
ATOM 569 O O . TRP A 1 70 ? -0.284 4.744 -13.110 1.00 75.19 70 TRP A O 1
ATOM 579 N N . ASP A 1 71 ? 0.455 6.784 -12.496 1.00 72.62 71 ASP A N 1
ATOM 580 C CA . ASP A 1 71 ? 0.157 6.621 -11.065 1.00 72.62 71 ASP A CA 1
ATOM 581 C C . ASP A 1 71 ? -1.336 6.334 -10.864 1.00 72.62 71 ASP A C 1
ATOM 583 O O . ASP A 1 71 ? -1.708 5.381 -10.186 1.00 72.62 71 ASP A O 1
ATOM 587 N N . ARG A 1 72 ? -2.207 7.092 -11.542 1.00 76.31 72 ARG A N 1
ATOM 588 C CA . ARG A 1 72 ? -3.667 6.900 -11.509 1.00 76.31 72 ARG A CA 1
ATOM 589 C C . ARG A 1 72 ? -4.072 5.520 -12.016 1.00 76.31 72 ARG A C 1
ATOM 591 O O . ARG A 1 72 ? -4.868 4.831 -11.381 1.00 76.31 72 ARG A O 1
ATOM 598 N N . LYS A 1 73 ? -3.508 5.088 -13.147 1.00 76.44 73 LYS A N 1
ATOM 599 C CA . LYS A 1 73 ? -3.785 3.767 -13.728 1.00 76.44 73 LYS A CA 1
ATOM 600 C C . LYS A 1 73 ? -3.291 2.632 -12.828 1.00 76.44 73 LYS A C 1
ATOM 602 O O . LYS A 1 73 ? -3.971 1.614 -12.710 1.00 76.44 73 LYS A O 1
ATOM 607 N N . PHE A 1 74 ? -2.130 2.797 -12.201 1.00 71.62 74 PHE A N 1
ATOM 608 C CA . PHE A 1 74 ? -1.583 1.841 -11.245 1.00 71.62 74 PHE A CA 1
ATOM 609 C C . PHE A 1 74 ? -2.461 1.741 -9.992 1.00 71.62 74 PHE A C 1
ATOM 611 O O . PHE A 1 74 ? -2.854 0.637 -9.622 1.00 71.62 74 PHE A O 1
ATOM 618 N N . LEU A 1 75 ? -2.833 2.879 -9.401 1.00 75.19 75 LEU A N 1
ATOM 619 C CA . LEU A 1 75 ? -3.666 2.948 -8.198 1.00 75.19 75 LEU A CA 1
ATOM 620 C C . LEU A 1 75 ? -5.040 2.306 -8.438 1.00 75.19 75 LEU A C 1
ATOM 622 O O . LEU A 1 75 ? -5.442 1.432 -7.670 1.00 75.19 75 LEU A O 1
ATOM 626 N N . ARG A 1 76 ? -5.683 2.589 -9.580 1.00 76.25 76 ARG A N 1
ATOM 627 C CA . ARG A 1 76 ? -6.927 1.903 -9.976 1.00 76.25 76 ARG A CA 1
ATOM 628 C C . ARG A 1 76 ? -6.757 0.393 -10.111 1.00 76.25 76 ARG A C 1
ATOM 630 O O . ARG A 1 76 ? -7.631 -0.363 -9.700 1.00 76.25 76 ARG A O 1
ATOM 637 N N . ARG A 1 77 ? -5.632 -0.072 -10.666 1.00 70.56 77 ARG A N 1
ATOM 638 C CA . ARG A 1 77 ? -5.357 -1.510 -10.829 1.00 70.56 77 ARG A CA 1
ATOM 639 C C . ARG A 1 77 ? -5.220 -2.241 -9.491 1.00 70.56 77 ARG A C 1
ATOM 641 O O . ARG A 1 77 ? -5.508 -3.433 -9.444 1.00 70.56 77 ARG A O 1
ATOM 648 N N . ILE A 1 78 ? -4.807 -1.547 -8.431 1.00 63.50 78 ILE A N 1
ATOM 649 C CA . ILE A 1 78 ? -4.735 -2.097 -7.069 1.00 63.50 78 ILE A CA 1
ATOM 650 C C . ILE A 1 78 ? -5.977 -1.768 -6.221 1.00 63.50 78 ILE A C 1
ATOM 652 O O . ILE A 1 78 ? -5.959 -1.977 -5.013 1.00 63.50 78 ILE A O 1
ATOM 656 N N . GLY A 1 79 ? -7.060 -1.285 -6.845 1.00 62.53 79 GLY A N 1
ATOM 657 C CA . GLY A 1 79 ? -8.347 -1.032 -6.189 1.00 62.53 79 GLY A CA 1
ATOM 658 C C . GLY A 1 79 ? -8.462 0.316 -5.473 1.00 62.53 79 GLY A C 1
ATOM 659 O O . GLY A 1 79 ? -9.446 0.541 -4.777 1.00 62.53 79 GLY A O 1
ATOM 660 N N . ILE A 1 80 ? -7.488 1.215 -5.639 1.00 68.69 80 ILE A N 1
ATOM 661 C CA . ILE A 1 80 ? -7.531 2.580 -5.106 1.00 68.69 80 ILE A CA 1
ATOM 662 C C . ILE A 1 80 ? -8.049 3.501 -6.211 1.00 68.69 80 ILE A C 1
ATOM 664 O O . ILE A 1 80 ? -7.303 3.871 -7.121 1.00 68.69 80 ILE A O 1
ATOM 668 N N . ASP A 1 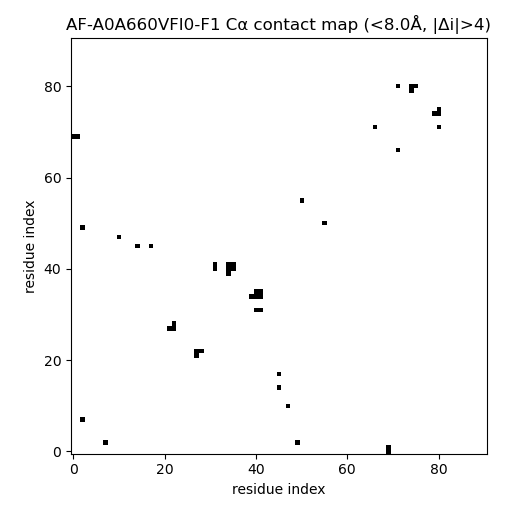81 ? -9.326 3.870 -6.137 1.00 72.56 81 ASP A N 1
ATOM 669 C CA . ASP A 1 81 ? -9.896 4.899 -7.003 1.00 72.56 81 ASP A CA 1
ATOM 670 C C . ASP A 1 81 ? -10.007 6.212 -6.235 1.00 72.56 81 ASP A C 1
ATOM 672 O O . ASP A 1 81 ? -10.629 6.295 -5.175 1.00 72.56 81 ASP A O 1
ATOM 676 N N . PHE A 1 82 ? -9.383 7.249 -6.776 1.00 66.12 82 PHE A N 1
ATOM 677 C CA . PHE A 1 82 ? -9.645 8.604 -6.335 1.00 66.12 82 PHE A CA 1
ATOM 678 C C . PHE A 1 82 ? -10.852 9.030 -7.153 1.00 66.12 82 PHE A C 1
ATOM 680 O O . PHE A 1 82 ? -10.699 9.348 -8.334 1.00 66.12 82 PHE A O 1
ATOM 687 N N . ASN A 1 83 ? -12.045 8.971 -6.556 1.00 54.19 83 ASN A N 1
ATOM 688 C CA . ASN A 1 83 ? -13.190 9.698 -7.085 1.00 54.19 83 ASN A CA 1
ATOM 689 C C . ASN A 1 83 ? -12.757 11.164 -7.155 1.00 54.19 83 ASN A C 1
ATOM 691 O O . ASN A 1 83 ? -12.801 11.889 -6.164 1.00 54.19 83 ASN A O 1
ATOM 695 N N . GLU A 1 84 ? -12.269 11.593 -8.315 1.00 54.75 84 GLU A N 1
ATOM 696 C CA . GLU A 1 84 ? -12.316 12.994 -8.676 1.00 54.75 84 GLU A CA 1
ATOM 697 C C . GLU A 1 84 ? -13.799 13.295 -8.784 1.00 54.75 84 GLU A C 1
ATOM 699 O O . GLU A 1 84 ? -14.416 13.082 -9.827 1.00 54.75 84 GLU A O 1
ATOM 704 N N . GLU A 1 85 ? -14.393 13.719 -7.670 1.00 44.81 8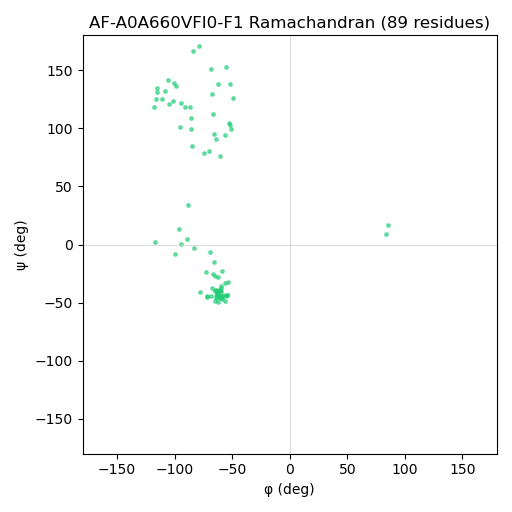5 GLU A N 1
ATOM 705 C CA . GLU A 1 85 ? -15.589 14.532 -7.727 1.00 44.81 85 GLU A CA 1
ATOM 706 C C . GLU A 1 85 ? -15.248 15.678 -8.677 1.00 44.81 85 GLU A C 1
ATOM 708 O O . GLU A 1 85 ? -14.570 16.646 -8.326 1.00 44.81 85 GLU A O 1
ATOM 713 N N . ARG A 1 86 ? -15.690 15.541 -9.930 1.00 42.44 86 ARG A N 1
ATOM 714 C CA . ARG A 1 86 ? -16.078 16.701 -10.706 1.00 42.44 86 ARG A CA 1
ATOM 715 C C . ARG A 1 86 ? -17.059 17.434 -9.807 1.00 42.44 86 ARG A C 1
ATOM 717 O O . ARG A 1 86 ? -18.201 17.015 -9.656 1.00 42.44 86 ARG A O 1
ATOM 724 N N . SER A 1 87 ? -16.588 18.509 -9.183 1.00 44.50 87 SER A N 1
ATOM 725 C CA . SER A 1 87 ? -17.447 19.652 -8.922 1.00 44.50 87 SER A CA 1
ATOM 726 C C . SER A 1 87 ? -17.910 20.156 -10.285 1.00 44.50 87 SER A C 1
ATOM 728 O O . SER A 1 87 ? -17.392 21.139 -10.805 1.00 44.50 87 SER A O 1
ATOM 730 N N . ASP A 1 88 ? -18.863 19.440 -10.874 1.00 47.41 88 ASP A N 1
ATOM 731 C CA . ASP A 1 88 ? -19.872 20.056 -11.709 1.00 47.41 88 ASP A CA 1
ATOM 732 C C . ASP A 1 88 ? -20.732 20.835 -10.707 1.00 47.41 88 ASP A C 1
ATOM 734 O O . ASP A 1 88 ? -21.720 20.351 -10.159 1.00 47.41 88 ASP A O 1
ATOM 738 N N . ALA A 1 89 ? -20.229 22.015 -10.337 1.00 41.84 89 ALA A N 1
ATOM 739 C CA . ALA A 1 89 ? -21.076 23.057 -9.805 1.00 41.84 89 ALA A CA 1
ATOM 740 C C . ALA A 1 89 ? -21.981 23.447 -10.974 1.00 41.84 89 ALA A C 1
ATOM 742 O O . ALA A 1 89 ? -21.556 24.170 -11.875 1.00 41.84 89 ALA A O 1
ATOM 743 N N . ASP A 1 90 ? -23.164 22.838 -10.985 1.00 44.00 90 ASP A N 1
ATOM 744 C CA . ASP A 1 90 ? -24.301 23.257 -11.788 1.00 44.00 90 ASP A CA 1
ATOM 745 C C . ASP A 1 90 ? -24.517 24.767 -11.598 1.00 44.00 90 ASP A C 1
ATOM 747 O O . ASP A 1 90 ? -24.644 25.243 -10.464 1.00 44.00 90 ASP A O 1
ATOM 751 N N . ASP A 1 91 ? -24.556 25.485 -12.719 1.00 43.56 91 ASP A N 1
ATOM 752 C CA . ASP A 1 91 ? -25.160 26.813 -12.874 1.00 43.56 91 ASP A CA 1
ATOM 753 C C . ASP A 1 91 ? -26.439 26.638 -13.713 1.00 43.56 91 ASP A C 1
ATOM 755 O O . ASP A 1 91 ? -26.366 25.937 -14.756 1.00 43.56 91 ASP A O 1
#

Nearest PDB structures (foldseek):
  7egp-assembly1_J  TM=3.066E-01  e=4.746E+00  Saccharomyces cerevisiae S288C

pLDDT: mean 72.49, std 15.18, range [41.84, 97.19]

Radius of gyration: 17.17 Å; Cα contacts (8 Å, |Δi|>4): 23; chains: 1; bounding box: 43×33×36 Å

Secondary structure (DSSP, 8-state):
-PPPHHHHHHHHHHHHHHHHHHHH-HHHHHHHHHHHTTT-------------GGGGGG--S-------HHHHHHHHHTT------------

Mean predicted aligned error: 11.28 Å

Foldseek 3Di:
DDDDPVVVVVVVVVQVVVVVVCVPDVVNVVVQVVCVVVVDHDDDDDDDDDDDPVPVVPPPDDDDPPQDPVNQVVCVVVVRHDPPPPPPVDD